Protein AF-A0A7W5VG03-F1 (afdb_monomer_lite)

Foldseek 3Di:
DDDDDDPPPPPPDLAQDPLLVLLLVLLLLLLVLLVVLLVLVVVVCVVVVNDVVVVVVVVVVSVVVSVLSNVLSVVSSVLAVVSLVVLCVPCVPPVLCVLCVVVVVCVVVVDDPVVCVVPPDPSRVSSVVSSVSSNVSSVSSNVSCPDPVNVVSSVVVD

Secondary structure (DSSP, 8-state):
--------------PPPHHHHHHHHHHHHHHHHHHHHHHHHHHHHHHTT--HHHHHHHHHHHHHHHHHHHHHHHHHHTT-HHHHHHHIIIIIIIIHHHHHHHHHHHHHTT--HHHHHHH--HHHHHHHHHHHHHHHHHHHHHHHHTSHHHHHHHHHT-

Sequence (158 aa):
MTTTMTTTTATTVTDVPDPVKAASALWFAAVGAGAFEAALAVGQALSAGTPFSELAGGLAVRLAIFAAAVFLAVVLRQGRGWARIALAVSLGVFGTVSLVIEPIQWLLAGNSVTTFLTTADAMTLTFTVSRILHLAAVLGAMTLMFSPSANAYFRRKR

pLDDT: mean 90.82, std 11.89, range [46.72, 98.31]

Radius of gyration: 21.46 Å; chains: 1; bounding box: 41×36×81 Å

Organism: NCBI:txid65515

Structure (mmCIF, N/CA/C/O backbone):
data_AF-A0A7W5VG03-F1
#
_entry.id   AF-A0A7W5VG03-F1
#
loop_
_atom_site.group_PDB
_atom_site.id
_atom_site.type_symbol
_atom_site.label_atom_id
_atom_site.label_alt_id
_atom_site.label_comp_id
_atom_site.label_asym_id
_atom_site.label_entity_id
_atom_site.label_seq_id
_atom_site.pdbx_PDB_ins_code
_atom_site.Cartn_x
_atom_site.Cartn_y
_atom_site.Cartn_z
_atom_site.occupancy
_atom_site.B_iso_or_equiv
_atom_site.auth_seq_id
_atom_site.auth_comp_id
_atom_site.auth_asym_id
_atom_site.auth_atom_id
_atom_site.pdbx_PDB_model_num
ATOM 1 N N . MET A 1 1 ? -21.814 -9.875 62.049 1.00 53.50 1 MET A N 1
ATOM 2 C CA . MET A 1 1 ? -22.064 -10.112 60.611 1.00 53.50 1 MET A CA 1
ATOM 3 C C . MET A 1 1 ? -21.434 -8.961 59.850 1.00 53.50 1 MET A C 1
ATOM 5 O O . MET A 1 1 ? -21.965 -7.862 59.886 1.00 53.50 1 MET A O 1
ATOM 9 N N . THR A 1 2 ? -20.247 -9.179 59.289 1.00 52.41 2 THR A N 1
ATOM 10 C CA . THR A 1 2 ? -19.442 -8.135 58.640 1.00 52.41 2 THR A CA 1
ATOM 11 C C . THR A 1 2 ? -19.665 -8.229 57.137 1.00 52.41 2 THR A C 1
ATOM 13 O O . THR A 1 2 ? -19.242 -9.196 56.512 1.00 52.41 2 THR A O 1
ATOM 16 N N . THR A 1 3 ? -20.381 -7.261 56.570 1.00 56.12 3 THR A N 1
ATOM 17 C CA . THR A 1 3 ? -20.670 -7.193 55.134 1.00 56.12 3 THR A CA 1
ATOM 18 C C . THR A 1 3 ? -19.452 -6.642 54.398 1.00 56.12 3 THR A C 1
ATOM 20 O O . THR A 1 3 ? -19.155 -5.452 54.473 1.00 56.12 3 THR A O 1
ATOM 23 N N . THR A 1 4 ? -18.733 -7.509 53.691 1.00 58.19 4 THR A N 1
ATOM 24 C CA . THR A 1 4 ? -17.631 -7.127 52.803 1.00 58.19 4 THR A CA 1
ATOM 25 C C . THR A 1 4 ? -18.208 -6.498 51.532 1.00 58.19 4 THR A C 1
ATOM 27 O O . THR A 1 4 ? -18.714 -7.202 50.662 1.00 58.19 4 THR A O 1
ATOM 30 N N . MET A 1 5 ? -18.149 -5.168 51.413 1.00 57.19 5 MET A N 1
ATOM 31 C CA . MET A 1 5 ? -18.412 -4.483 50.145 1.00 57.19 5 MET A CA 1
ATOM 32 C C . MET A 1 5 ? -17.256 -4.754 49.180 1.00 57.19 5 MET A C 1
ATOM 34 O O . MET A 1 5 ? -16.132 -4.307 49.393 1.00 57.19 5 MET A O 1
ATOM 38 N N . THR A 1 6 ? -17.528 -5.507 48.118 1.00 57.38 6 THR A N 1
ATOM 39 C CA . THR A 1 6 ? -16.595 -5.708 47.010 1.00 57.38 6 THR A CA 1
ATOM 40 C C . THR A 1 6 ? -16.678 -4.488 46.097 1.00 57.38 6 THR A C 1
ATOM 42 O O . THR A 1 6 ? -17.620 -4.335 45.324 1.00 57.38 6 THR A O 1
ATOM 45 N N . THR A 1 7 ? -15.709 -3.584 46.204 1.00 52.31 7 THR A N 1
ATOM 46 C CA . THR A 1 7 ? -15.574 -2.450 45.288 1.00 52.31 7 THR A CA 1
ATOM 47 C C . THR A 1 7 ? -15.129 -2.983 43.926 1.00 52.31 7 THR A C 1
ATOM 49 O O . THR A 1 7 ? -13.948 -3.230 43.699 1.00 52.31 7 THR A O 1
ATOM 52 N N . THR A 1 8 ? -16.071 -3.219 43.011 1.00 56.19 8 THR A N 1
ATOM 53 C CA . THR A 1 8 ? -15.749 -3.479 41.604 1.00 56.19 8 THR A CA 1
ATOM 54 C C . THR A 1 8 ? -15.227 -2.184 40.992 1.00 56.19 8 THR A C 1
ATOM 56 O O . THR A 1 8 ? -15.994 -1.280 40.667 1.00 56.19 8 THR A O 1
ATOM 59 N N . THR A 1 9 ? -13.909 -2.077 40.853 1.00 49.28 9 THR A N 1
ATOM 60 C CA . THR A 1 9 ? -13.251 -0.997 40.120 1.00 49.28 9 THR A CA 1
ATOM 61 C C . THR A 1 9 ? -13.661 -1.099 38.652 1.00 49.28 9 THR A C 1
ATOM 63 O O . THR A 1 9 ? -13.116 -1.892 37.888 1.00 49.28 9 THR A O 1
ATOM 66 N N . ALA A 1 10 ? -14.675 -0.335 38.252 1.00 52.78 10 ALA A N 1
ATOM 67 C CA . ALA A 1 10 ? -15.023 -0.154 36.854 1.00 52.78 10 ALA A CA 1
ATOM 68 C C . A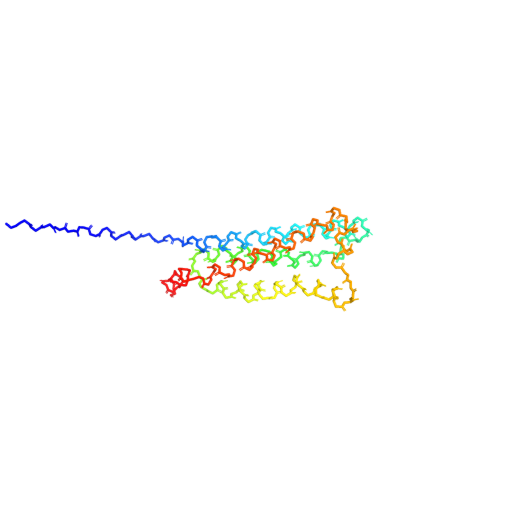LA A 1 10 ? -13.893 0.637 36.187 1.00 52.78 10 ALA A C 1
ATOM 70 O O . ALA A 1 10 ? -13.857 1.864 36.255 1.00 52.78 10 ALA A O 1
ATOM 71 N N . THR A 1 11 ? -12.937 -0.054 35.567 1.00 46.72 11 THR A N 1
ATOM 72 C CA . THR A 1 11 ? -11.900 0.592 34.764 1.00 46.72 11 THR A CA 1
ATOM 73 C C . THR A 1 11 ? -12.550 1.136 33.493 1.00 46.72 11 THR A C 1
ATOM 75 O O . THR A 1 11 ? -12.602 0.483 32.452 1.00 46.72 11 THR A O 1
ATOM 78 N N . THR A 1 12 ? -13.102 2.343 33.570 1.00 57.28 12 THR A N 1
ATOM 79 C CA . THR A 1 12 ? -13.519 3.119 32.404 1.00 57.28 12 THR A CA 1
ATOM 80 C C . THR A 1 12 ? -12.273 3.613 31.683 1.00 57.28 12 THR A C 1
ATOM 82 O O . THR A 1 12 ? -11.921 4.785 31.787 1.00 57.28 12 THR A O 1
ATOM 85 N N . VAL A 1 13 ? -11.572 2.737 30.960 1.00 53.84 13 VAL A N 1
ATOM 86 C CA . VAL A 1 13 ? -10.556 3.214 30.020 1.00 53.84 13 VAL A CA 1
ATOM 87 C C . VAL A 1 13 ? -11.205 3.318 28.653 1.00 53.84 13 VAL A C 1
ATOM 89 O O . VAL A 1 13 ? -11.419 2.343 27.936 1.00 53.84 13 VAL A O 1
ATOM 92 N N . THR A 1 14 ? -11.520 4.557 28.304 1.00 62.06 14 THR A N 1
ATOM 93 C CA . THR A 1 14 ? -11.855 5.072 26.974 1.00 62.06 14 THR A CA 1
ATOM 94 C C . THR A 1 14 ? -10.685 4.949 25.982 1.00 62.06 14 THR A C 1
ATOM 96 O O . THR A 1 14 ? -10.604 5.717 25.022 1.00 62.06 14 THR A O 1
ATOM 99 N N . ASP A 1 15 ? -9.775 3.992 26.190 1.00 81.94 15 ASP A N 1
ATOM 100 C CA . ASP A 1 15 ? -8.595 3.805 25.360 1.00 81.94 15 ASP A CA 1
ATOM 101 C C . ASP A 1 15 ? -8.970 3.207 24.007 1.00 81.94 15 ASP A C 1
ATOM 103 O O . ASP A 1 15 ? -9.863 2.360 23.878 1.00 81.94 15 ASP A O 1
ATOM 107 N N . VAL A 1 16 ? -8.256 3.643 22.974 1.00 86.88 16 VAL A N 1
ATOM 108 C CA . VAL A 1 16 ? -8.375 3.045 21.645 1.00 86.88 16 VAL A CA 1
ATOM 109 C C . VAL A 1 16 ? -7.838 1.607 21.732 1.00 86.88 16 VAL A C 1
ATOM 111 O O . VAL A 1 16 ? -6.701 1.436 22.178 1.00 86.88 16 VAL A O 1
ATOM 114 N N . PRO A 1 17 ? -8.593 0.573 21.306 1.00 92.12 17 PRO A N 1
ATOM 115 C CA . PRO A 1 17 ? -8.123 -0.809 21.386 1.00 92.12 17 PRO A CA 1
ATOM 116 C C . PRO A 1 17 ? -6.835 -1.032 20.594 1.00 92.12 17 PRO A C 1
ATOM 118 O O . PRO A 1 17 ? -6.677 -0.475 19.502 1.00 92.12 17 PRO A O 1
ATOM 121 N N . ASP A 1 18 ? -5.970 -1.922 21.082 1.00 94.12 18 ASP A N 1
ATOM 122 C CA . ASP A 1 18 ? -4.693 -2.235 20.429 1.00 94.12 18 ASP A CA 1
ATOM 123 C C . ASP A 1 18 ? -4.843 -2.657 18.962 1.00 94.12 18 ASP A C 1
ATOM 125 O O . ASP A 1 18 ? -4.087 -2.145 18.136 1.00 94.12 18 ASP A O 1
ATOM 129 N N . PRO A 1 19 ? -5.858 -3.453 18.556 1.00 94.94 19 PRO A N 1
ATOM 130 C CA . PRO A 1 19 ? -6.061 -3.761 17.140 1.00 94.94 19 PRO A CA 1
ATOM 131 C C . PRO A 1 19 ? -6.340 -2.532 16.272 1.00 94.94 19 PRO A C 1
ATOM 133 O O . PRO A 1 19 ? -5.927 -2.492 15.119 1.00 94.94 19 PRO A O 1
ATOM 136 N N . VAL A 1 20 ? -6.990 -1.493 16.807 1.00 94.62 20 VAL A N 1
ATOM 137 C CA . VAL A 1 20 ? -7.239 -0.242 16.069 1.00 94.62 20 VAL A CA 1
ATOM 138 C C . VAL A 1 20 ? -5.958 0.593 15.974 1.00 94.62 20 VAL A C 1
ATOM 140 O O . VAL A 1 20 ? -5.675 1.161 14.916 1.00 94.62 20 VAL A O 1
ATOM 143 N N . LYS A 1 21 ? -5.156 0.637 17.048 1.00 95.69 21 LYS A N 1
ATOM 144 C CA . LYS A 1 21 ? -3.830 1.282 17.053 1.00 95.69 21 LYS A CA 1
ATOM 145 C C . LYS A 1 21 ? -2.899 0.612 16.033 1.00 95.69 21 LYS A C 1
ATOM 147 O O . LYS A 1 21 ? -2.326 1.307 15.192 1.00 95.69 21 LYS A O 1
ATOM 152 N N . ALA A 1 22 ? -2.824 -0.718 16.064 1.00 97.31 22 ALA A N 1
ATOM 153 C CA . ALA A 1 22 ? -2.027 -1.537 15.158 1.00 97.31 22 ALA A CA 1
ATOM 154 C C . ALA A 1 22 ? -2.507 -1.423 13.706 1.00 97.31 22 ALA A C 1
ATOM 156 O O . ALA A 1 22 ? -1.694 -1.166 12.824 1.00 97.31 22 ALA A O 1
ATOM 157 N N . ALA A 1 23 ? -3.816 -1.496 13.445 1.00 96.75 23 ALA A N 1
ATOM 158 C CA . ALA A 1 23 ? -4.340 -1.305 12.093 1.00 96.75 23 ALA A CA 1
ATOM 159 C C . ALA A 1 23 ? -3.994 0.077 11.527 1.00 96.75 23 ALA A C 1
ATOM 161 O O . ALA A 1 23 ? -3.598 0.202 10.374 1.00 96.75 23 ALA A O 1
ATOM 162 N N . SER A 1 24 ? -4.100 1.127 12.343 1.00 96.38 24 SER A N 1
ATOM 163 C CA . SER A 1 24 ? -3.688 2.466 11.927 1.00 96.38 24 SER A CA 1
ATOM 164 C C . SER A 1 24 ? -2.178 2.562 11.679 1.00 96.38 24 SER A C 1
ATOM 166 O O . SER A 1 24 ? -1.775 3.213 10.721 1.00 96.38 24 SER A O 1
ATOM 168 N N . ALA A 1 25 ? -1.345 1.908 12.495 1.00 97.94 25 ALA A N 1
ATOM 169 C CA . ALA A 1 25 ? 0.095 1.831 12.249 1.00 97.94 25 ALA A CA 1
ATOM 170 C C . ALA A 1 25 ? 0.413 1.113 10.927 1.00 97.94 25 ALA A C 1
ATOM 172 O O . ALA A 1 25 ? 1.244 1.592 10.163 1.00 97.94 25 ALA A O 1
ATOM 173 N N . LEU A 1 26 ? -0.298 0.027 10.616 1.00 98.31 26 LEU A N 1
ATOM 174 C CA . LEU A 1 26 ? -0.164 -0.679 9.344 1.00 98.31 26 LEU A CA 1
ATOM 175 C C . LEU A 1 26 ? -0.623 0.170 8.152 1.00 98.31 26 LEU A C 1
ATOM 177 O O . LEU A 1 26 ? 0.031 0.143 7.117 1.00 98.31 26 LEU A O 1
ATOM 181 N N . TRP A 1 27 ? -1.665 0.996 8.290 1.00 98.12 27 TRP A N 1
ATOM 182 C CA . TRP A 1 27 ? -2.007 1.972 7.247 1.00 98.12 27 TRP A CA 1
ATOM 183 C C . TRP A 1 27 ? -0.900 3.005 7.023 1.00 98.12 27 TRP A C 1
ATOM 185 O O . TRP A 1 27 ? -0.602 3.326 5.876 1.00 98.12 27 TRP A O 1
ATOM 195 N N . PHE A 1 28 ? -0.250 3.499 8.081 1.00 98.12 28 PHE A N 1
ATOM 196 C CA . PHE A 1 28 ? 0.912 4.380 7.916 1.00 98.12 28 PHE A CA 1
ATOM 197 C C . PHE A 1 28 ? 2.095 3.658 7.266 1.00 98.12 28 PHE A C 1
ATOM 199 O O . PHE A 1 28 ? 2.750 4.238 6.406 1.00 98.12 28 PHE A O 1
ATOM 206 N N . ALA A 1 29 ? 2.338 2.395 7.623 1.00 98.25 29 ALA A N 1
ATOM 207 C CA . ALA A 1 29 ? 3.370 1.578 6.990 1.00 98.25 29 ALA A CA 1
ATOM 208 C C . ALA A 1 29 ? 3.082 1.355 5.496 1.00 98.25 29 ALA A C 1
ATOM 210 O O . ALA A 1 29 ? 3.983 1.514 4.679 1.00 98.25 29 ALA A O 1
ATOM 211 N N . ALA A 1 30 ? 1.827 1.072 5.131 1.00 97.62 30 ALA A N 1
ATOM 212 C CA . ALA A 1 30 ? 1.392 0.951 3.741 1.00 97.62 30 ALA A CA 1
ATOM 213 C C . ALA A 1 30 ? 1.624 2.254 2.960 1.00 97.62 30 ALA A C 1
ATOM 215 O O . ALA A 1 30 ? 2.213 2.231 1.885 1.00 97.62 30 ALA A O 1
ATOM 216 N N . VAL A 1 31 ? 1.249 3.407 3.528 1.00 97.69 31 VAL A N 1
ATOM 217 C CA . VAL A 1 31 ? 1.535 4.713 2.910 1.00 97.69 31 VAL A CA 1
ATOM 218 C C . VAL A 1 31 ? 3.038 4.948 2.762 1.00 97.69 31 VAL A C 1
ATOM 220 O O . VAL A 1 31 ? 3.474 5.424 1.719 1.00 97.69 31 VAL A O 1
ATOM 223 N N . GLY A 1 32 ? 3.836 4.597 3.774 1.00 97.94 32 GLY A N 1
ATOM 224 C CA . GLY A 1 32 ? 5.294 4.694 3.715 1.00 97.94 32 GLY A CA 1
ATOM 225 C C . GLY A 1 32 ? 5.891 3.844 2.592 1.00 97.94 32 GLY A C 1
ATOM 226 O O . GLY A 1 32 ? 6.708 4.345 1.823 1.00 97.94 32 GLY A O 1
ATOM 227 N N . ALA A 1 33 ? 5.437 2.597 2.448 1.00 97.69 33 ALA A N 1
ATOM 228 C CA . ALA A 1 33 ? 5.851 1.708 1.364 1.00 97.69 33 ALA A CA 1
ATOM 229 C C . ALA A 1 33 ? 5.429 2.251 -0.011 1.00 97.6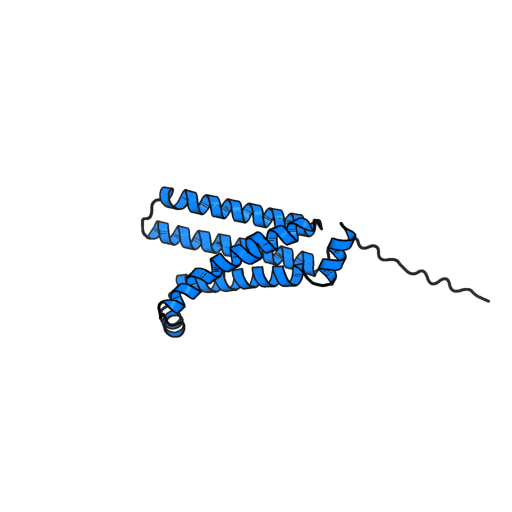9 33 ALA A C 1
ATOM 231 O O . ALA A 1 33 ? 6.254 2.339 -0.915 1.00 97.69 33 ALA A O 1
ATOM 232 N N . GLY A 1 34 ? 4.189 2.731 -0.152 1.00 96.12 34 GLY A N 1
ATOM 233 C CA . GLY A 1 34 ? 3.719 3.366 -1.386 1.00 96.12 34 GLY A CA 1
ATOM 234 C C . GLY A 1 34 ? 4.497 4.635 -1.753 1.00 96.12 34 GLY A C 1
ATOM 235 O O . GLY A 1 34 ? 4.791 4.867 -2.926 1.00 96.12 34 GLY A O 1
ATOM 236 N N . ALA A 1 35 ? 4.870 5.454 -0.768 1.00 97.44 35 ALA A N 1
ATOM 237 C CA . ALA A 1 35 ? 5.697 6.639 -0.986 1.00 97.44 35 ALA A CA 1
ATOM 238 C C . ALA A 1 35 ? 7.125 6.269 -1.410 1.00 97.44 35 ALA A C 1
ATOM 240 O O . ALA A 1 35 ? 7.675 6.884 -2.323 1.00 97.44 35 ALA A O 1
ATOM 241 N N . PHE A 1 36 ? 7.700 5.238 -0.790 1.00 97.56 36 PHE A N 1
ATOM 242 C CA . PHE A 1 36 ? 8.996 4.691 -1.174 1.00 97.56 36 PHE A CA 1
ATOM 243 C C . PHE A 1 36 ? 8.974 4.135 -2.607 1.00 97.56 36 PHE A C 1
ATOM 245 O O . PHE A 1 36 ? 9.822 4.497 -3.419 1.00 97.56 36 PHE A O 1
ATOM 252 N N . GLU A 1 37 ? 7.956 3.351 -2.964 1.00 95.56 37 GLU A N 1
ATOM 253 C CA . GLU A 1 37 ? 7.732 2.845 -4.326 1.00 95.56 37 GLU A CA 1
ATOM 254 C C . GLU A 1 37 ? 7.611 3.977 -5.349 1.00 95.56 37 GLU A C 1
ATOM 256 O O . GLU A 1 37 ? 8.219 3.915 -6.418 1.00 95.56 37 GLU A O 1
ATOM 261 N N . ALA A 1 38 ? 6.862 5.034 -5.020 1.00 95.19 38 ALA A N 1
ATOM 262 C CA . ALA A 1 38 ? 6.737 6.205 -5.879 1.00 95.19 38 ALA A CA 1
ATOM 263 C C . ALA A 1 38 ? 8.090 6.905 -6.087 1.00 95.19 38 ALA A C 1
ATOM 265 O O . ALA A 1 38 ? 8.399 7.298 -7.211 1.00 95.19 38 ALA A O 1
ATOM 266 N N . ALA A 1 39 ? 8.909 7.024 -5.039 1.00 96.31 39 ALA A N 1
ATOM 267 C CA . ALA A 1 39 ? 10.244 7.605 -5.138 1.00 96.31 39 ALA A CA 1
ATOM 268 C C . ALA A 1 39 ? 11.174 6.761 -6.024 1.00 96.31 39 ALA A C 1
ATOM 270 O O . ALA A 1 39 ? 11.859 7.321 -6.879 1.00 96.31 39 ALA A O 1
ATOM 271 N N . LEU A 1 40 ? 11.155 5.430 -5.881 1.00 94.56 40 LEU A N 1
ATOM 272 C CA . LEU A 1 40 ? 11.923 4.529 -6.746 1.00 94.56 40 LEU A CA 1
ATOM 273 C C . LEU A 1 40 ? 11.484 4.640 -8.211 1.00 94.56 40 LEU A C 1
ATOM 275 O O . LEU A 1 40 ? 12.326 4.771 -9.097 1.00 94.56 40 LEU A O 1
ATOM 279 N N . ALA A 1 41 ? 10.174 4.638 -8.465 1.00 93.12 41 ALA A N 1
ATOM 280 C CA . ALA A 1 41 ? 9.627 4.731 -9.816 1.00 93.12 41 ALA A CA 1
ATOM 281 C C . ALA A 1 41 ? 9.972 6.069 -10.489 1.00 93.12 41 ALA A C 1
ATOM 283 O O . ALA A 1 41 ? 10.400 6.090 -11.641 1.00 93.12 41 ALA A O 1
ATOM 284 N N . VAL A 1 42 ? 9.833 7.186 -9.765 1.00 96.00 42 VAL A N 1
ATOM 285 C CA . VAL A 1 42 ? 10.215 8.514 -10.270 1.00 96.00 42 VAL A CA 1
ATOM 286 C C . VAL A 1 42 ? 11.723 8.595 -10.495 1.00 96.00 42 VAL A C 1
ATOM 288 O O . VAL A 1 42 ? 12.147 9.078 -11.540 1.00 96.00 42 VAL A O 1
ATOM 291 N N . GLY A 1 43 ? 12.536 8.089 -9.563 1.00 95.31 43 GLY A N 1
ATOM 292 C CA . GLY A 1 43 ? 13.992 8.068 -9.698 1.00 95.31 43 GLY A CA 1
ATOM 293 C C . GLY A 1 43 ? 14.456 7.305 -10.940 1.00 95.31 43 GLY A C 1
ATOM 294 O O . GLY A 1 43 ? 15.282 7.818 -11.691 1.00 95.31 43 GLY A O 1
ATOM 295 N N . GLN A 1 44 ? 13.870 6.131 -11.195 1.00 93.69 44 GLN A N 1
ATOM 296 C CA . GLN A 1 44 ? 14.148 5.328 -12.391 1.00 93.69 44 GLN A CA 1
ATOM 297 C C . GLN A 1 44 ? 13.686 6.011 -13.685 1.00 93.69 44 GLN A C 1
ATOM 299 O O . GLN A 1 44 ? 14.386 5.979 -14.692 1.00 93.69 44 GLN A O 1
ATOM 304 N N . ALA A 1 45 ? 12.520 6.660 -13.682 1.00 95.31 45 ALA A N 1
ATOM 305 C CA . ALA A 1 45 ? 12.039 7.369 -14.865 1.00 95.31 45 ALA A CA 1
ATOM 306 C C . ALA A 1 45 ? 12.931 8.573 -15.215 1.00 95.31 45 ALA A C 1
ATOM 308 O O . ALA A 1 45 ? 13.260 8.782 -16.384 1.00 95.31 45 ALA A O 1
ATOM 309 N N . LEU A 1 46 ? 13.358 9.338 -14.205 1.00 96.44 46 LEU A N 1
ATOM 310 C CA . LEU A 1 46 ? 14.263 10.474 -14.380 1.00 96.44 46 LEU A CA 1
ATOM 311 C C . LEU A 1 46 ? 15.656 10.027 -14.847 1.00 96.44 46 LEU A C 1
ATOM 313 O O . LEU A 1 46 ? 16.219 10.658 -15.739 1.00 96.44 46 LEU A O 1
ATOM 317 N N . SER A 1 47 ? 16.205 8.937 -14.295 1.00 95.12 47 SER A N 1
ATOM 318 C CA . SER A 1 47 ? 17.501 8.396 -14.736 1.00 95.12 47 SER A CA 1
ATOM 319 C C . SER A 1 47 ? 17.455 7.867 -16.174 1.00 95.12 47 SER A C 1
ATOM 321 O O . SER A 1 47 ? 18.451 7.957 -16.888 1.00 95.12 47 SER A O 1
ATOM 323 N N . ALA A 1 48 ? 16.288 7.399 -16.625 1.00 95.44 48 ALA A N 1
ATOM 324 C CA . ALA A 1 48 ? 16.021 7.022 -18.010 1.00 95.44 48 ALA A CA 1
ATOM 325 C C . ALA A 1 48 ? 15.751 8.220 -18.950 1.00 95.44 48 ALA A C 1
ATOM 327 O O . ALA A 1 48 ? 15.502 8.017 -20.136 1.00 95.44 48 ALA A O 1
ATOM 328 N N . GLY A 1 49 ? 15.798 9.462 -18.450 1.00 96.56 49 GLY A N 1
ATOM 329 C CA . GLY A 1 49 ? 15.631 10.681 -19.250 1.00 96.56 49 GLY A CA 1
ATOM 330 C C . GLY A 1 49 ? 14.187 11.167 -19.412 1.00 96.56 49 GLY A C 1
ATOM 331 O O . GLY A 1 49 ? 13.945 12.090 -20.187 1.00 96.56 49 GLY A O 1
ATOM 332 N N . THR A 1 50 ? 13.227 10.590 -18.682 1.00 97.00 50 THR A N 1
ATOM 333 C CA . THR A 1 50 ? 11.831 11.057 -18.705 1.00 97.00 50 THR A CA 1
ATOM 334 C C . THR A 1 50 ? 11.743 12.444 -18.061 1.00 97.00 50 THR A C 1
ATOM 336 O O . THR A 1 50 ? 12.202 12.608 -16.927 1.00 97.00 50 THR A O 1
ATOM 339 N N . PRO A 1 51 ? 11.149 13.459 -18.711 1.00 96.50 51 PRO A N 1
ATOM 340 C CA . PRO A 1 51 ? 11.034 14.784 -18.117 1.00 96.50 51 PRO A CA 1
ATOM 341 C C . PRO A 1 51 ? 10.026 14.786 -16.960 1.00 96.50 51 PRO A C 1
ATOM 343 O O . PRO A 1 51 ? 8.960 14.174 -17.021 1.00 96.50 51 PRO A O 1
ATOM 346 N N . PHE A 1 52 ? 10.325 15.542 -15.898 1.00 94.75 52 PHE A N 1
ATOM 347 C CA . PHE A 1 52 ? 9.473 15.598 -14.703 1.00 94.75 52 PHE A CA 1
ATOM 348 C C . PHE A 1 52 ? 8.033 16.048 -14.999 1.00 94.75 52 PHE A C 1
ATOM 350 O O . PHE A 1 52 ? 7.105 15.606 -14.326 1.00 94.75 52 PHE A O 1
ATOM 357 N N . SER A 1 53 ? 7.822 16.886 -16.018 1.00 95.81 53 SER A N 1
ATOM 358 C CA . SER A 1 53 ? 6.489 17.333 -16.443 1.00 95.81 53 SER A CA 1
ATOM 359 C C . SER A 1 53 ? 5.557 16.179 -16.821 1.00 95.81 53 SER A C 1
ATOM 361 O O . SER A 1 53 ? 4.358 16.272 -16.573 1.00 95.81 53 SER A O 1
ATOM 363 N N . GLU A 1 54 ? 6.094 15.082 -17.361 1.00 95.44 54 GLU A N 1
ATOM 364 C CA . GLU A 1 54 ? 5.318 13.882 -17.702 1.00 95.44 54 GLU A CA 1
ATOM 365 C C . GLU A 1 54 ? 4.971 13.046 -16.460 1.00 95.44 54 GLU A C 1
ATOM 367 O O . GLU A 1 54 ? 3.949 12.363 -16.420 1.00 95.44 54 GLU A O 1
ATOM 372 N N . LEU A 1 55 ? 5.780 13.147 -15.402 1.00 96.19 55 LEU A N 1
ATOM 373 C CA . LEU A 1 55 ? 5.593 12.421 -14.143 1.00 96.19 55 LEU A CA 1
ATOM 374 C C . LEU A 1 55 ? 4.729 13.193 -13.136 1.00 96.19 55 LEU A C 1
ATOM 376 O O . LEU A 1 55 ? 4.077 12.587 -12.282 1.00 96.19 55 LEU A O 1
ATOM 380 N N . ALA A 1 56 ? 4.718 14.526 -13.231 1.00 94.38 56 ALA A N 1
ATOM 381 C CA . ALA A 1 56 ? 4.151 15.427 -12.233 1.00 94.38 56 ALA A CA 1
ATOM 382 C C . ALA A 1 56 ? 2.674 15.135 -11.936 1.00 94.38 56 ALA A C 1
ATOM 384 O O . ALA A 1 56 ? 2.287 15.065 -10.770 1.00 94.38 56 ALA A O 1
ATOM 385 N N . GLY A 1 57 ? 1.859 14.903 -12.971 1.00 95.94 57 GLY A N 1
ATOM 386 C CA . GLY A 1 57 ? 0.437 14.593 -12.802 1.00 95.94 57 GLY A CA 1
ATOM 387 C C . GLY A 1 57 ? 0.211 13.286 -12.038 1.00 95.94 57 GLY A C 1
ATOM 388 O O . GLY A 1 57 ? -0.525 13.253 -11.051 1.00 95.94 57 GLY A O 1
ATOM 389 N N . GLY A 1 58 ? 0.899 12.213 -12.441 1.00 93.38 58 GLY A N 1
ATOM 390 C CA . GLY A 1 58 ? 0.802 10.913 -11.775 1.00 93.38 58 GLY A CA 1
ATOM 391 C C . GLY A 1 58 ? 1.334 10.934 -10.339 1.00 93.38 58 GLY A C 1
ATOM 392 O O . GLY A 1 58 ? 0.763 10.293 -9.454 1.00 93.38 58 GLY A O 1
ATOM 393 N N . LEU A 1 59 ? 2.405 11.690 -10.086 1.00 95.25 59 LEU A N 1
ATOM 394 C CA . LEU A 1 59 ? 2.959 11.880 -8.747 1.00 95.25 59 LEU A CA 1
ATOM 395 C C . LEU A 1 59 ? 2.004 12.682 -7.851 1.00 95.25 59 LEU A C 1
ATOM 397 O O . LEU A 1 59 ? 1.755 12.275 -6.719 1.00 95.25 59 LEU A O 1
ATOM 401 N N . ALA A 1 60 ? 1.414 13.767 -8.360 1.00 96.31 60 ALA A N 1
ATOM 402 C CA . ALA A 1 60 ? 0.464 14.592 -7.615 1.00 96.31 60 ALA A CA 1
ATOM 403 C C . ALA A 1 60 ? -0.757 13.785 -7.149 1.00 96.31 60 ALA A C 1
ATOM 405 O O . ALA A 1 60 ? -1.146 13.867 -5.983 1.00 96.31 60 ALA A O 1
ATOM 406 N N . VAL A 1 61 ? -1.318 12.945 -8.027 1.00 95.50 61 VAL A N 1
ATOM 407 C CA . VAL A 1 61 ? -2.434 12.053 -7.672 1.00 95.50 61 VAL A CA 1
ATOM 408 C C . VAL A 1 61 ? -2.033 11.081 -6.559 1.00 95.50 61 VAL A C 1
ATOM 410 O O . VAL A 1 61 ? -2.775 10.924 -5.590 1.00 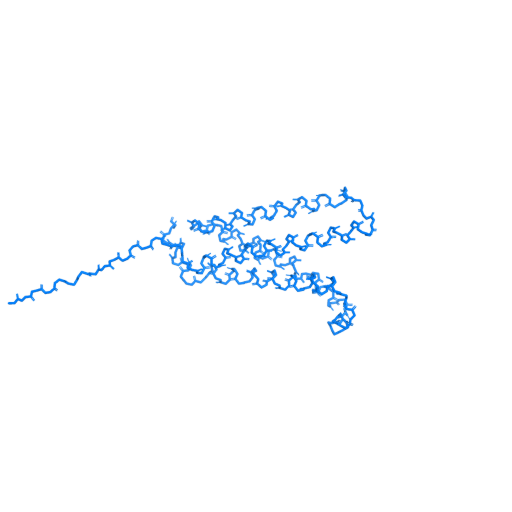95.50 61 VAL A O 1
ATOM 413 N N . ARG A 1 62 ? -0.847 10.462 -6.641 1.00 94.25 62 ARG A N 1
ATOM 414 C CA . ARG A 1 62 ? -0.359 9.553 -5.587 1.00 94.25 62 ARG A CA 1
ATOM 415 C C . ARG A 1 62 ? -0.187 10.263 -4.248 1.00 94.25 62 ARG A C 1
ATOM 417 O O . ARG A 1 62 ? -0.647 9.750 -3.233 1.00 94.25 62 ARG A O 1
ATOM 424 N N . LEU A 1 63 ? 0.400 11.459 -4.242 1.00 95.56 63 LEU A N 1
ATOM 425 C CA . LEU A 1 63 ? 0.556 12.259 -3.025 1.00 95.56 63 LEU A CA 1
ATOM 426 C C . LEU A 1 63 ? -0.800 12.628 -2.405 1.00 95.56 63 LEU A C 1
ATOM 428 O O . LEU A 1 63 ? -0.955 12.550 -1.186 1.00 95.56 63 LEU A O 1
ATOM 432 N N . ALA A 1 64 ? -1.802 12.956 -3.227 1.00 97.25 64 ALA A N 1
ATOM 433 C CA . ALA A 1 64 ? -3.162 13.204 -2.754 1.00 97.25 64 ALA A CA 1
ATOM 434 C C . ALA A 1 64 ? -3.789 11.951 -2.116 1.00 97.25 64 ALA A C 1
ATOM 436 O O . ALA A 1 64 ? -4.386 12.036 -1.040 1.00 97.25 64 ALA A O 1
ATOM 437 N N . ILE A 1 65 ? -3.606 10.777 -2.729 1.00 96.00 65 ILE A N 1
ATOM 438 C CA . ILE A 1 65 ? -4.066 9.495 -2.177 1.00 96.00 65 ILE A CA 1
ATOM 439 C C . ILE A 1 65 ? -3.367 9.193 -0.845 1.00 96.00 65 ILE A C 1
ATOM 441 O O . ILE A 1 65 ? -4.034 8.812 0.114 1.00 96.00 65 ILE A O 1
ATOM 445 N N . PHE A 1 66 ? -2.052 9.409 -0.745 1.00 96.12 66 PHE A N 1
ATOM 446 C CA . PHE A 1 66 ? -1.303 9.216 0.50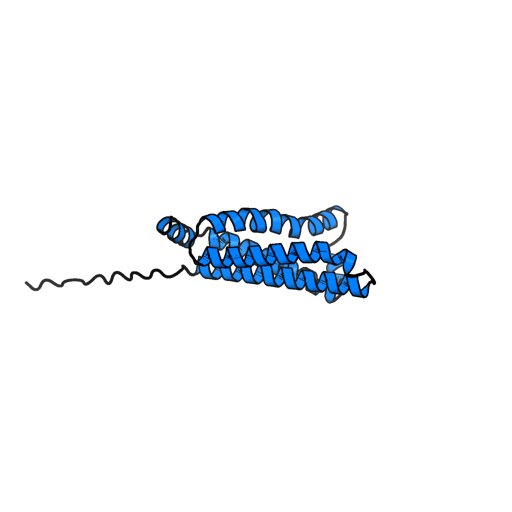1 1.00 96.12 66 PHE A CA 1
ATOM 447 C C . PHE A 1 66 ? -1.778 10.156 1.608 1.00 96.12 66 PHE A C 1
ATOM 449 O O . PHE A 1 66 ? -2.000 9.710 2.734 1.00 96.12 66 PHE A O 1
ATOM 456 N N . ALA A 1 67 ? -2.016 11.431 1.296 1.00 97.56 67 ALA A N 1
ATOM 457 C CA . ALA A 1 67 ? -2.565 12.384 2.255 1.00 97.56 67 ALA A CA 1
ATOM 458 C C . ALA A 1 67 ? -3.960 11.956 2.744 1.00 97.56 67 ALA A C 1
ATOM 460 O O . ALA A 1 67 ? -4.223 11.955 3.949 1.00 97.56 67 ALA A O 1
ATOM 461 N N . ALA A 1 68 ? -4.835 11.521 1.832 1.00 97.31 68 ALA A N 1
ATOM 462 C CA . ALA A 1 68 ? -6.154 11.001 2.179 1.00 97.31 68 ALA A CA 1
ATOM 463 C C . ALA A 1 68 ? -6.062 9.732 3.046 1.00 97.31 68 ALA A C 1
ATOM 465 O O . ALA A 1 68 ? -6.787 9.608 4.033 1.00 97.31 68 ALA A O 1
ATOM 466 N N . ALA A 1 69 ? -5.144 8.818 2.727 1.00 96.75 69 ALA A N 1
ATOM 467 C CA . ALA A 1 69 ? -4.893 7.603 3.495 1.00 96.75 69 ALA A CA 1
ATOM 468 C C . ALA A 1 69 ? -4.442 7.915 4.930 1.00 96.75 69 ALA A C 1
ATOM 470 O O . ALA A 1 69 ? -5.015 7.392 5.888 1.00 96.75 69 ALA A O 1
ATOM 471 N N . VAL A 1 70 ? -3.468 8.818 5.088 1.00 97.75 70 VAL A N 1
ATOM 472 C CA . VAL A 1 70 ? -2.975 9.293 6.392 1.00 97.75 70 VAL A CA 1
ATOM 473 C C . VAL A 1 70 ? -4.105 9.938 7.186 1.00 97.75 70 VAL A C 1
ATOM 475 O O . VAL A 1 70 ? -4.318 9.590 8.349 1.00 97.75 70 VAL A O 1
ATOM 478 N N . PHE A 1 71 ? -4.872 10.830 6.556 1.00 97.81 71 PHE A N 1
ATOM 479 C CA . PHE A 1 71 ? -6.022 11.474 7.184 1.00 97.81 71 PHE A CA 1
ATOM 480 C C . PHE A 1 71 ? -7.038 10.443 7.687 1.00 97.81 71 PHE A C 1
ATOM 482 O O . PHE A 1 71 ? -7.428 10.470 8.856 1.00 97.81 71 PHE A O 1
ATOM 489 N N . LEU A 1 72 ? -7.431 9.489 6.841 1.00 97.31 72 LEU A N 1
ATOM 490 C CA . LEU A 1 72 ? -8.373 8.439 7.214 1.00 97.31 72 LEU A CA 1
ATOM 491 C C . LEU A 1 72 ? -7.827 7.532 8.324 1.00 97.31 72 LEU A C 1
ATOM 493 O O . LEU A 1 72 ? -8.584 7.155 9.217 1.00 97.31 72 LEU A O 1
ATOM 497 N N . ALA A 1 73 ? -6.529 7.220 8.324 1.00 95.88 73 ALA A N 1
ATOM 498 C CA . ALA A 1 73 ? -5.887 6.439 9.380 1.00 95.88 73 ALA A CA 1
ATOM 499 C C . ALA A 1 73 ? -5.875 7.179 10.732 1.00 95.88 73 ALA A C 1
ATOM 501 O O . ALA A 1 73 ? -6.081 6.560 11.779 1.00 95.88 73 ALA A O 1
ATOM 502 N N . VAL A 1 74 ? -5.709 8.506 10.734 1.00 96.38 74 VAL A N 1
ATOM 503 C CA . VAL A 1 74 ? -5.867 9.336 11.943 1.00 96.38 74 VAL A CA 1
ATOM 504 C C . VAL A 1 74 ? -7.325 9.338 12.408 1.00 96.38 74 VAL A C 1
ATOM 506 O O . VAL A 1 74 ? -7.614 9.109 13.584 1.00 96.38 74 VAL A O 1
ATOM 509 N N . VAL A 1 75 ? -8.261 9.537 11.481 1.00 94.75 75 VAL A N 1
ATOM 510 C CA . VAL A 1 75 ? -9.704 9.525 11.751 1.00 94.75 75 VAL A CA 1
ATOM 511 C C . VAL A 1 75 ? -10.174 8.167 12.297 1.00 94.75 75 VAL A C 1
ATOM 513 O O . VAL A 1 75 ? -11.029 8.112 13.186 1.00 94.75 75 VAL A O 1
ATOM 516 N N . LEU A 1 76 ? -9.585 7.069 11.823 1.00 92.94 76 LEU A N 1
ATOM 517 C CA . LEU A 1 76 ? -9.832 5.716 12.313 1.00 92.94 76 LEU A CA 1
ATOM 518 C C . LEU A 1 76 ? -9.537 5.602 13.817 1.00 92.94 76 LEU A C 1
ATOM 520 O O . LEU A 1 76 ? -10.366 5.069 14.559 1.00 92.94 76 LEU A O 1
ATOM 524 N N . ARG A 1 77 ? -8.411 6.162 14.292 1.00 90.88 77 ARG A N 1
ATOM 525 C CA . ARG A 1 77 ? -8.050 6.169 15.726 1.00 90.88 77 ARG A CA 1
ATOM 526 C C . ARG A 1 77 ? -9.068 6.924 16.579 1.00 90.88 77 ARG A C 1
ATOM 528 O O . ARG A 1 77 ? -9.365 6.508 17.697 1.00 90.88 77 ARG A O 1
ATOM 535 N N . GLN A 1 78 ? -9.675 7.977 16.033 1.00 90.00 78 GLN A N 1
ATOM 536 C CA . GLN A 1 78 ? -10.710 8.754 16.727 1.00 90.00 78 GLN A CA 1
ATOM 537 C C . GLN A 1 78 ? -12.006 7.950 16.957 1.00 90.00 78 GLN A C 1
ATOM 539 O O . GLN A 1 78 ? -12.846 8.353 17.760 1.00 90.00 78 GLN A O 1
ATOM 544 N N . GLY A 1 79 ? -12.161 6.785 16.313 1.00 87.88 79 GLY A N 1
ATOM 545 C CA . GLY A 1 79 ? -13.333 5.921 16.468 1.00 87.88 79 GLY A CA 1
ATOM 546 C C . GLY A 1 79 ? -14.467 6.227 15.495 1.00 87.88 79 GLY A C 1
ATOM 547 O O . GLY A 1 79 ? -15.593 5.780 15.697 1.00 87.88 79 GLY A O 1
ATOM 548 N N . ARG A 1 80 ? -14.181 6.959 14.415 1.00 89.75 80 ARG A N 1
ATOM 549 C CA . ARG A 1 80 ? -15.163 7.308 13.384 1.00 89.75 80 ARG A CA 1
ATOM 550 C C . ARG A 1 80 ? -15.364 6.124 12.443 1.00 89.75 80 ARG A C 1
ATOM 552 O O . ARG A 1 80 ? -14.566 5.883 11.542 1.00 89.75 80 ARG A O 1
ATOM 559 N N . GLY A 1 81 ? -16.448 5.376 12.656 1.00 88.50 81 GLY A N 1
ATOM 560 C CA . GLY A 1 81 ? -16.723 4.124 11.941 1.00 88.50 81 GLY A CA 1
ATOM 561 C C . GLY A 1 81 ? -16.775 4.246 10.412 1.00 88.50 81 GLY A C 1
ATOM 562 O O . GLY A 1 81 ? -16.424 3.288 9.729 1.00 88.50 81 GLY A O 1
ATOM 563 N N . TRP A 1 82 ? -17.138 5.411 9.865 1.00 93.81 82 TRP A N 1
ATOM 564 C CA . TRP A 1 82 ? -17.161 5.634 8.414 1.00 93.81 82 TRP A CA 1
ATOM 565 C C . TRP A 1 82 ? -15.764 5.553 7.782 1.00 93.81 82 TRP A C 1
ATOM 567 O O . TRP A 1 82 ? -15.635 5.055 6.666 1.00 93.81 82 TRP A O 1
ATOM 577 N N . ALA A 1 83 ? -14.708 5.956 8.502 1.00 93.88 83 ALA A N 1
ATOM 578 C CA . ALA A 1 83 ? -13.344 5.900 7.979 1.00 93.88 83 ALA A CA 1
ATOM 579 C C . ALA A 1 83 ? -12.866 4.464 7.769 1.00 93.88 83 ALA A C 1
ATOM 581 O O . ALA A 1 83 ? -12.045 4.216 6.894 1.00 93.88 83 ALA A O 1
ATOM 582 N N . ARG A 1 84 ? -13.434 3.501 8.505 1.00 93.81 84 ARG A N 1
ATOM 583 C CA . ARG A 1 84 ? -13.168 2.079 8.270 1.00 93.81 84 ARG A CA 1
ATOM 584 C C . ARG A 1 84 ? -13.647 1.641 6.903 1.00 93.81 84 ARG A C 1
ATOM 586 O O . ARG A 1 84 ? -12.921 0.964 6.192 1.00 93.81 84 ARG A O 1
ATOM 593 N N . ILE A 1 85 ? -14.880 2.010 6.567 1.00 95.06 85 ILE A N 1
ATOM 594 C CA . ILE A 1 85 ? -15.494 1.640 5.295 1.00 95.06 85 ILE A CA 1
ATOM 595 C C . ILE A 1 85 ? -14.795 2.381 4.160 1.00 95.06 85 ILE A C 1
ATOM 597 O O . ILE A 1 85 ? -14.474 1.758 3.156 1.00 95.06 85 ILE A O 1
ATOM 601 N N . ALA A 1 86 ? -14.478 3.665 4.356 1.00 95.12 86 ALA A N 1
ATOM 602 C CA . ALA A 1 86 ? -13.695 4.434 3.398 1.00 95.12 86 ALA A CA 1
ATOM 603 C C . ALA A 1 86 ? -12.352 3.750 3.106 1.00 95.12 86 ALA A C 1
ATOM 605 O O . ALA A 1 86 ? -12.115 3.409 1.957 1.00 95.12 86 ALA A O 1
ATOM 606 N N . LEU A 1 87 ? -11.531 3.468 4.129 1.00 94.88 87 LEU A N 1
ATOM 607 C CA . LEU A 1 87 ? -10.242 2.775 3.971 1.00 94.88 87 LEU A CA 1
ATOM 608 C C . LEU A 1 87 ? -10.396 1.394 3.332 1.00 94.88 87 LEU A C 1
ATOM 610 O O . LEU A 1 87 ? -9.627 1.046 2.443 1.00 94.88 87 LEU A O 1
ATOM 614 N N . ALA A 1 88 ? -11.390 0.619 3.766 1.00 94.88 88 ALA A N 1
ATOM 615 C CA . ALA A 1 88 ? -11.626 -0.724 3.260 1.00 94.88 88 ALA A CA 1
ATOM 616 C C . ALA A 1 88 ? -11.971 -0.735 1.773 1.00 94.88 88 ALA A C 1
ATOM 618 O O . ALA A 1 88 ? -11.394 -1.511 1.019 1.00 94.88 88 ALA A O 1
ATOM 619 N N . VAL A 1 89 ? -12.891 0.128 1.347 1.00 94.38 89 VAL A N 1
ATOM 620 C CA . VAL A 1 89 ? -13.331 0.183 -0.047 1.00 94.38 89 VAL A CA 1
ATOM 621 C C . VAL A 1 89 ? -12.262 0.835 -0.916 1.00 94.38 89 VAL A C 1
ATOM 623 O O . VAL A 1 89 ? -11.882 0.262 -1.932 1.00 94.38 89 VAL A O 1
ATOM 626 N N . SER A 1 90 ? -11.745 2.004 -0.526 1.00 92.12 90 SER A N 1
ATOM 627 C CA . SER A 1 90 ? -10.793 2.740 -1.359 1.00 92.12 90 SER A CA 1
ATOM 628 C C . SER A 1 90 ? -9.443 2.031 -1.434 1.00 92.12 90 SER A C 1
ATOM 630 O O . SER A 1 90 ? -9.031 1.588 -2.499 1.00 92.12 90 SER A O 1
ATOM 632 N N . LEU A 1 91 ? -8.752 1.875 -0.312 1.00 90.38 91 LEU A N 1
ATOM 633 C CA . LEU A 1 91 ? -7.378 1.374 -0.299 1.00 90.38 91 LEU A CA 1
ATOM 634 C C . LEU A 1 91 ? -7.318 -0.139 -0.101 1.00 90.38 91 LEU A C 1
ATOM 636 O O . LEU A 1 91 ? -6.474 -0.799 -0.698 1.00 90.38 91 LEU A O 1
ATOM 640 N N . GLY A 1 92 ? -8.236 -0.700 0.685 1.00 89.19 92 GLY A N 1
ATOM 641 C CA . GLY A 1 92 ? -8.310 -2.139 0.915 1.00 89.19 92 GLY A CA 1
ATOM 642 C C . GLY A 1 92 ? -8.679 -2.913 -0.349 1.00 89.19 92 GLY A C 1
ATOM 643 O O . GLY A 1 92 ? -8.053 -3.931 -0.627 1.00 89.19 92 GLY A O 1
ATOM 644 N N . VAL A 1 93 ? -9.644 -2.428 -1.137 1.00 92.06 93 VAL A N 1
ATOM 645 C CA . VAL A 1 93 ? -10.051 -3.074 -2.395 1.00 92.06 93 VAL A CA 1
ATOM 646 C C . VAL A 1 93 ? -9.328 -2.454 -3.584 1.00 92.06 93 VAL A C 1
ATOM 648 O O . VAL A 1 93 ? -8.480 -3.122 -4.171 1.00 92.06 93 VAL A O 1
ATOM 651 N N . PHE A 1 94 ? -9.613 -1.195 -3.945 1.00 91.38 94 PHE A N 1
ATOM 652 C CA . PHE A 1 94 ? -9.028 -0.623 -5.168 1.00 91.38 94 PHE A CA 1
ATOM 653 C C . PHE A 1 94 ? -7.505 -0.476 -5.072 1.00 91.38 94 PHE A C 1
ATOM 655 O O . PHE A 1 94 ? -6.804 -0.795 -6.032 1.00 91.38 94 PHE A O 1
ATOM 662 N N . GLY A 1 95 ? -6.984 -0.075 -3.908 1.00 89.75 95 GLY A N 1
ATOM 663 C CA . GLY A 1 95 ? -5.540 -0.036 -3.658 1.00 89.75 95 GLY A CA 1
ATOM 664 C C . GLY A 1 95 ? -4.884 -1.407 -3.834 1.00 89.75 95 GLY A C 1
ATOM 665 O O . GLY A 1 95 ? -3.947 -1.537 -4.620 1.00 89.75 95 GLY A O 1
ATOM 666 N N . THR A 1 96 ? -5.422 -2.456 -3.207 1.00 93.69 96 THR A N 1
ATOM 667 C CA . THR A 1 96 ? -4.905 -3.826 -3.371 1.00 93.69 96 THR A CA 1
ATOM 668 C C . THR A 1 96 ? -4.975 -4.308 -4.816 1.00 93.69 96 THR A C 1
ATOM 670 O O . THR A 1 96 ? -3.993 -4.848 -5.318 1.00 93.69 96 THR A O 1
ATOM 673 N N . VAL A 1 97 ? -6.096 -4.085 -5.510 1.00 94.19 97 VAL A N 1
ATOM 674 C CA . VAL A 1 97 ? -6.234 -4.455 -6.929 1.00 94.19 97 VAL A CA 1
ATOM 675 C C . VAL A 1 97 ? -5.142 -3.784 -7.760 1.00 94.19 97 VAL A C 1
ATOM 677 O O . VAL A 1 97 ? -4.480 -4.460 -8.543 1.00 94.19 97 VAL A O 1
ATOM 680 N N . SER A 1 98 ? -4.886 -2.491 -7.536 1.00 89.94 98 SER A N 1
ATOM 681 C CA . SER A 1 98 ? -3.814 -1.768 -8.232 1.00 89.94 98 SER A CA 1
ATOM 682 C C . SER A 1 98 ? -2.420 -2.355 -7.965 1.00 89.94 98 SER A C 1
ATOM 684 O O . SER A 1 98 ? -1.571 -2.343 -8.853 1.00 89.94 98 SER A O 1
ATOM 686 N N . LEU A 1 99 ? -2.197 -2.938 -6.780 1.00 91.12 99 LEU A N 1
ATOM 687 C CA . LEU A 1 99 ? -0.933 -3.579 -6.413 1.00 91.12 99 LEU A CA 1
ATOM 688 C C . LEU A 1 99 ? -0.765 -4.984 -6.988 1.00 91.12 99 LEU A C 1
ATOM 690 O O . LEU A 1 99 ? 0.374 -5.413 -7.139 1.00 91.12 99 LEU A O 1
ATOM 694 N N . VAL A 1 100 ? -1.834 -5.719 -7.290 1.00 94.25 100 VAL A N 1
ATOM 695 C CA . VAL A 1 100 ? -1.714 -7.114 -7.758 1.00 94.25 100 VAL A CA 1
ATOM 696 C C . VAL A 1 100 ? -1.961 -7.275 -9.251 1.00 94.25 100 VAL A C 1
ATOM 698 O O . VAL A 1 100 ? -1.503 -8.259 -9.827 1.00 94.25 100 VAL A O 1
ATOM 701 N N . ILE A 1 101 ? -2.640 -6.319 -9.891 1.00 95.06 101 ILE A N 1
ATOM 702 C CA . ILE A 1 101 ? -3.046 -6.450 -11.294 1.00 95.06 101 ILE A CA 1
ATOM 703 C C . ILE A 1 101 ? -1.852 -6.631 -12.232 1.00 95.06 101 ILE A C 1
ATOM 705 O O . ILE A 1 101 ? -1.856 -7.544 -13.050 1.00 95.06 101 ILE A O 1
ATOM 709 N N . GLU A 1 102 ? -0.806 -5.828 -12.067 1.00 93.12 102 GLU A N 1
ATOM 710 C CA . GLU A 1 102 ? 0.388 -5.886 -12.909 1.00 93.12 102 GLU A CA 1
ATOM 711 C C . GLU A 1 102 ? 1.189 -7.195 -12.704 1.00 93.12 102 GLU A C 1
ATOM 713 O O . GLU A 1 102 ? 1.460 -7.862 -13.700 1.00 93.12 102 GLU A O 1
ATOM 718 N N . PRO A 1 103 ? 1.503 -7.656 -11.471 1.00 92.19 103 PRO A N 1
ATOM 719 C CA . PRO A 1 103 ? 2.140 -8.954 -11.245 1.00 92.19 103 PRO A CA 1
ATOM 720 C C . PRO A 1 103 ? 1.342 -10.123 -11.818 1.00 92.19 103 PRO A C 1
ATOM 722 O O . PRO A 1 103 ? 1.916 -11.044 -12.396 1.00 92.19 103 PRO A O 1
ATOM 725 N N . ILE A 1 104 ? 0.013 -10.085 -11.691 1.00 95.75 104 ILE A N 1
ATOM 726 C CA . ILE A 1 104 ? -0.859 -11.116 -12.256 1.00 95.75 104 ILE A CA 1
ATOM 727 C C . ILE A 1 104 ? -0.783 -11.088 -13.784 1.00 95.75 104 ILE A C 1
ATOM 729 O O . ILE A 1 104 ? -0.584 -12.132 -14.395 1.00 95.75 104 ILE A O 1
ATOM 733 N N . GLN A 1 105 ? -0.887 -9.913 -14.409 1.00 96.62 105 GLN A N 1
ATOM 734 C CA . GLN A 1 105 ? -0.753 -9.770 -15.862 1.00 96.62 105 GLN A CA 1
ATOM 735 C C . GLN A 1 105 ? 0.615 -10.246 -16.361 1.00 96.62 105 GLN A C 1
ATOM 737 O O . GLN A 1 105 ? 0.692 -10.932 -17.377 1.00 96.62 105 GLN A O 1
ATOM 742 N N . TRP A 1 106 ? 1.681 -9.943 -15.623 1.00 95.00 106 TRP A N 1
ATOM 743 C CA . TRP A 1 106 ? 3.033 -10.392 -15.933 1.00 95.00 106 TRP A CA 1
ATOM 744 C C . TRP A 1 106 ? 3.150 -11.923 -15.907 1.00 95.00 106 TRP A C 1
ATOM 746 O O . TRP A 1 106 ? 3.717 -12.510 -16.828 1.00 95.00 106 TRP A O 1
ATOM 756 N N . LEU A 1 107 ? 2.550 -12.591 -14.915 1.00 95.19 107 LEU A N 1
ATOM 757 C CA . LEU A 1 107 ? 2.496 -14.058 -14.863 1.00 95.19 107 LEU A CA 1
ATOM 758 C C . LEU A 1 107 ? 1.644 -14.646 -15.995 1.00 95.19 107 LEU A C 1
ATOM 760 O O . LEU A 1 107 ? 2.044 -15.620 -16.627 1.00 95.19 107 LEU A O 1
ATOM 764 N N . LEU A 1 108 ? 0.491 -14.037 -16.287 1.00 96.62 108 LEU A N 1
ATOM 765 C CA . LEU A 1 108 ? -0.393 -14.465 -17.377 1.00 96.62 108 LEU A CA 1
ATOM 766 C C . LEU A 1 108 ? 0.247 -14.298 -18.762 1.00 96.62 108 LEU A C 1
ATOM 768 O O . LEU A 1 108 ? -0.094 -15.040 -19.678 1.00 96.62 108 LEU A O 1
ATOM 772 N N . ALA A 1 109 ? 1.204 -13.380 -18.908 1.00 96.69 109 ALA A N 1
ATOM 773 C CA . ALA A 1 109 ? 2.021 -13.238 -20.111 1.00 96.69 109 ALA A CA 1
ATOM 774 C C . ALA A 1 109 ? 3.082 -14.351 -20.274 1.00 96.69 109 ALA A C 1
ATOM 776 O O . ALA A 1 109 ? 3.859 -14.315 -21.225 1.00 96.69 109 ALA A O 1
ATOM 777 N N . GLY A 1 110 ? 3.121 -15.345 -19.376 1.00 95.12 110 GLY A N 1
ATOM 778 C CA . GLY A 1 110 ? 3.998 -16.517 -19.470 1.00 95.12 110 GLY A CA 1
ATOM 779 C C . GLY A 1 110 ? 5.373 -16.338 -18.828 1.00 95.12 110 GLY A C 1
ATOM 780 O O . GLY A 1 110 ? 6.258 -17.168 -19.034 1.00 95.12 110 GLY A O 1
ATOM 781 N N . ASN A 1 111 ? 5.577 -15.271 -18.053 1.00 95.25 111 ASN A N 1
ATOM 782 C CA . ASN A 1 111 ? 6.840 -15.056 -17.359 1.00 95.25 111 ASN A CA 1
ATOM 783 C C . ASN A 1 111 ? 7.004 -15.990 -16.144 1.00 95.25 111 ASN A C 1
ATOM 785 O O . ASN A 1 111 ? 6.030 -16.452 -15.548 1.00 95.25 111 ASN A O 1
ATOM 789 N N . SER A 1 112 ? 8.255 -16.243 -15.745 1.00 94.56 112 SER A N 1
ATOM 790 C CA . SER A 1 112 ? 8.596 -17.172 -14.661 1.00 94.56 112 SER A CA 1
ATOM 791 C C . SER A 1 112 ? 9.146 -16.467 -13.422 1.00 94.56 112 SER A C 1
ATOM 793 O O . SER A 1 112 ? 10.141 -15.741 -13.497 1.00 94.56 112 SER A O 1
ATOM 795 N N . VAL A 1 113 ? 8.564 -16.767 -12.254 1.00 93.50 113 VAL A N 1
ATOM 796 C CA . VAL A 1 113 ? 9.052 -16.289 -10.947 1.00 93.50 113 VAL A CA 1
ATOM 797 C C . VAL A 1 113 ? 10.483 -16.756 -10.676 1.00 93.50 113 VAL A C 1
ATOM 799 O O . VAL A 1 113 ? 11.278 -15.995 -10.132 1.00 93.50 113 VAL A O 1
ATOM 802 N N . THR A 1 114 ? 10.839 -17.985 -11.064 1.00 93.88 114 THR A N 1
ATOM 803 C CA . THR A 1 114 ? 12.194 -18.504 -10.825 1.00 93.88 114 THR A CA 1
ATOM 804 C C . THR A 1 114 ? 13.221 -17.726 -11.633 1.00 93.88 114 THR A C 1
ATOM 806 O O . THR A 1 114 ? 14.226 -17.294 -11.077 1.00 93.88 114 THR A O 1
ATOM 809 N N . THR A 1 115 ? 12.931 -17.462 -12.910 1.00 92.44 115 THR A N 1
ATOM 810 C CA . THR A 1 115 ? 13.786 -16.640 -13.770 1.00 92.44 115 THR A CA 1
ATOM 811 C C . THR A 1 115 ? 13.939 -15.242 -13.189 1.00 92.44 115 THR A C 1
ATOM 813 O O . THR A 1 115 ? 15.067 -14.798 -12.997 1.00 92.44 115 THR A O 1
ATOM 816 N N . PHE A 1 116 ? 12.829 -14.602 -12.806 1.00 93.25 116 PHE A N 1
ATOM 817 C CA . PHE A 1 116 ? 12.847 -13.288 -12.167 1.00 93.25 116 PHE A CA 1
ATOM 818 C C . PHE A 1 116 ? 13.774 -13.246 -10.949 1.00 93.25 1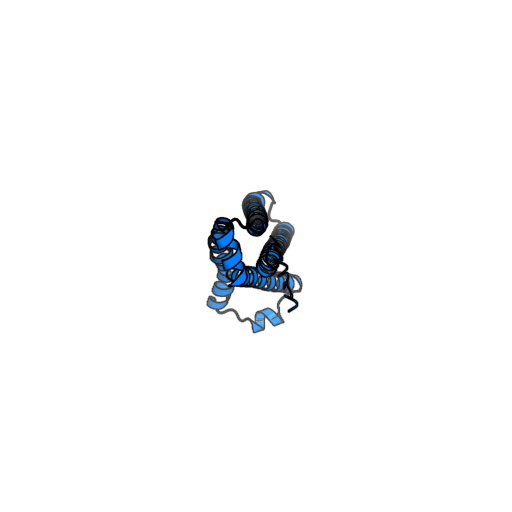16 PHE A C 1
ATOM 820 O O . PHE A 1 116 ? 14.630 -12.375 -10.870 1.00 93.25 116 PHE A O 1
ATOM 827 N N . LEU A 1 117 ? 13.670 -14.213 -10.032 1.00 92.94 117 LEU A N 1
ATOM 828 C CA . LEU A 1 117 ? 14.513 -14.246 -8.832 1.00 92.94 117 LEU A CA 1
ATOM 829 C C . LEU A 1 117 ? 16.001 -14.450 -9.143 1.00 92.94 117 LEU A C 1
ATOM 831 O O . LEU A 1 117 ? 16.844 -13.952 -8.406 1.00 92.94 117 LEU A O 1
ATOM 835 N N . THR A 1 118 ? 16.331 -15.167 -10.220 1.00 95.06 118 THR A N 1
ATOM 836 C CA . THR A 1 118 ? 17.729 -15.399 -10.619 1.00 95.06 118 THR A CA 1
ATOM 837 C C . THR A 1 118 ? 18.353 -14.244 -11.397 1.00 95.06 118 THR A C 1
ATOM 839 O O . THR A 1 118 ? 19.575 -14.141 -11.435 1.00 95.06 118 THR A O 1
ATOM 842 N N . THR A 1 119 ? 17.541 -13.389 -12.027 1.00 94.06 119 THR A N 1
ATOM 843 C CA . THR A 1 119 ? 18.022 -12.304 -12.898 1.00 94.06 119 THR A CA 1
ATOM 844 C C . THR A 1 119 ? 17.747 -10.905 -12.355 1.00 94.06 119 THR A C 1
ATOM 846 O O . THR A 1 119 ? 18.244 -9.938 -12.925 1.00 94.06 119 THR A O 1
ATOM 849 N N . ALA A 1 120 ? 16.929 -10.768 -11.308 1.00 93.69 120 ALA A N 1
ATOM 850 C CA . ALA A 1 120 ? 16.575 -9.474 -10.741 1.00 93.69 120 ALA A CA 1
ATOM 851 C C . ALA A 1 120 ? 17.794 -8.786 -10.117 1.00 93.69 120 ALA A C 1
ATOM 853 O O . ALA A 1 120 ? 18.537 -9.374 -9.330 1.00 93.69 120 ALA A O 1
ATOM 854 N N . ASP A 1 121 ? 17.958 -7.505 -10.435 1.00 93.62 121 ASP A N 1
ATOM 855 C CA . ASP A 1 121 ? 18.934 -6.656 -9.771 1.00 93.62 121 ASP A CA 1
ATOM 856 C C . ASP A 1 121 ? 18.442 -6.200 -8.383 1.00 93.62 121 ASP A C 1
ATOM 858 O O . ASP A 1 121 ? 17.291 -6.408 -7.979 1.00 93.62 121 ASP A O 1
ATOM 862 N N . ALA A 1 122 ? 19.335 -5.558 -7.625 1.00 92.56 122 ALA A N 1
ATOM 863 C CA . ALA A 1 122 ? 19.031 -5.088 -6.275 1.00 92.56 122 ALA A CA 1
ATOM 864 C C . ALA A 1 122 ? 17.846 -4.105 -6.242 1.00 92.56 122 ALA A C 1
ATOM 866 O O . ALA A 1 122 ? 17.056 -4.126 -5.296 1.00 92.56 122 ALA A O 1
ATOM 867 N N . MET A 1 123 ? 17.695 -3.266 -7.271 1.00 92.12 123 MET A N 1
ATOM 868 C CA . MET A 1 123 ? 16.601 -2.299 -7.369 1.00 92.12 123 MET A CA 1
ATOM 869 C C . MET A 1 123 ? 15.252 -3.005 -7.548 1.00 92.12 123 MET A C 1
ATOM 871 O O . MET A 1 123 ? 14.297 -2.737 -6.818 1.00 92.12 123 MET A O 1
ATOM 875 N N . THR A 1 124 ? 15.196 -3.963 -8.468 1.00 92.12 124 THR A N 1
ATOM 876 C CA . THR A 1 124 ? 14.021 -4.785 -8.766 1.00 92.12 124 THR A CA 1
ATOM 877 C C . THR A 1 124 ? 13.597 -5.610 -7.553 1.00 92.12 124 THR A C 1
ATOM 879 O O . THR A 1 124 ? 12.411 -5.656 -7.210 1.00 92.12 124 THR A O 1
ATOM 882 N N . LEU A 1 125 ? 14.557 -6.211 -6.843 1.00 93.94 125 LEU A N 1
ATOM 883 C CA . LEU A 1 125 ? 14.290 -6.925 -5.593 1.00 93.94 125 LEU A CA 1
ATOM 884 C C . LEU A 1 125 ? 13.763 -5.985 -4.505 1.00 93.94 125 LEU A C 1
ATOM 886 O O . LEU A 1 125 ? 12.780 -6.312 -3.844 1.00 93.94 125 LEU A O 1
ATOM 890 N N . THR A 1 126 ? 14.356 -4.799 -4.355 1.00 94.94 126 THR A N 1
ATOM 891 C CA . THR A 1 126 ? 13.917 -3.800 -3.367 1.00 94.94 126 THR A CA 1
ATOM 892 C C . THR A 1 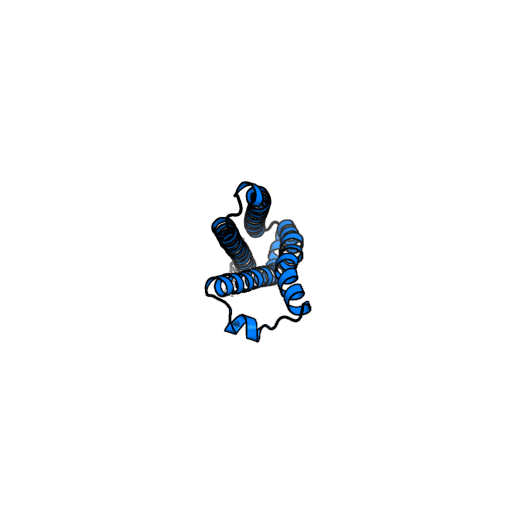126 ? 12.480 -3.348 -3.631 1.00 94.94 126 THR A C 1
ATOM 894 O O . THR A 1 126 ? 11.658 -3.333 -2.713 1.00 94.94 126 THR A O 1
ATOM 897 N N . PHE A 1 127 ? 12.141 -3.050 -4.888 1.00 93.44 127 PHE A N 1
ATOM 898 C CA . PHE A 1 127 ? 10.781 -2.688 -5.289 1.00 93.44 127 PHE A CA 1
ATOM 899 C C . PHE A 1 127 ? 9.782 -3.827 -5.025 1.00 93.44 127 PHE A C 1
ATOM 901 O O . PHE A 1 127 ? 8.684 -3.604 -4.513 1.00 93.44 127 PHE A O 1
ATOM 908 N N . THR A 1 128 ? 10.183 -5.069 -5.305 1.00 94.44 128 THR A N 1
ATOM 909 C CA . THR A 1 128 ? 9.352 -6.264 -5.085 1.00 94.44 128 THR A CA 1
ATOM 910 C C . THR A 1 128 ? 9.090 -6.518 -3.605 1.00 94.44 128 THR A C 1
ATOM 912 O O . THR A 1 128 ? 7.946 -6.736 -3.207 1.00 94.44 128 THR A O 1
ATOM 915 N N . VAL A 1 129 ? 10.129 -6.450 -2.771 1.00 95.62 129 VAL A N 1
ATOM 916 C CA . VAL A 1 129 ? 9.997 -6.595 -1.316 1.00 95.62 129 VAL A CA 1
ATOM 917 C C . VAL A 1 129 ? 9.123 -5.481 -0.748 1.00 95.62 129 VAL A C 1
ATOM 919 O O . VAL A 1 129 ? 8.245 -5.771 0.065 1.00 95.62 129 VAL A O 1
ATOM 922 N N . SER A 1 130 ? 9.294 -4.237 -1.215 1.00 96.75 130 SER A N 1
ATOM 923 C CA . SER A 1 130 ? 8.416 -3.131 -0.822 1.00 96.75 130 SER A CA 1
ATOM 924 C C . SER A 1 130 ? 6.953 -3.445 -1.122 1.00 96.75 130 SER A C 1
ATOM 926 O O . SER A 1 130 ? 6.136 -3.364 -0.208 1.00 96.75 130 SER A O 1
ATOM 928 N N . ARG A 1 131 ? 6.622 -3.913 -2.337 1.00 95.12 131 ARG A N 1
ATOM 929 C CA . ARG A 1 131 ? 5.237 -4.278 -2.694 1.00 95.12 131 ARG A CA 1
ATOM 930 C C . ARG A 1 131 ? 4.660 -5.360 -1.793 1.00 95.12 131 ARG A C 1
ATOM 932 O O . ARG A 1 131 ? 3.491 -5.282 -1.420 1.00 95.12 131 ARG A O 1
ATOM 939 N N . ILE A 1 132 ? 5.454 -6.372 -1.444 1.00 96.38 132 ILE A N 1
ATOM 940 C CA . ILE A 1 132 ? 5.014 -7.446 -0.543 1.00 96.38 132 ILE A CA 1
ATOM 941 C C . ILE A 1 132 ? 4.713 -6.876 0.845 1.00 96.38 132 ILE A C 1
ATOM 943 O O . ILE A 1 132 ? 3.660 -7.169 1.411 1.00 96.38 132 ILE A O 1
ATOM 947 N N . LEU A 1 133 ? 5.601 -6.033 1.381 1.00 97.56 133 LEU A N 1
ATOM 948 C CA . LEU A 1 133 ? 5.400 -5.374 2.673 1.00 97.56 133 LEU A CA 1
ATOM 949 C C . LEU A 1 133 ? 4.193 -4.431 2.649 1.00 97.56 133 LEU A C 1
ATOM 951 O O . LEU A 1 133 ? 3.398 -4.433 3.588 1.00 97.56 133 LEU A O 1
ATOM 955 N N . HIS A 1 134 ? 4.020 -3.678 1.565 1.00 97.75 134 HIS A N 1
ATOM 956 C CA . HIS A 1 134 ? 2.874 -2.808 1.334 1.00 97.75 134 HIS A CA 1
ATOM 957 C C . HIS A 1 134 ? 1.572 -3.619 1.371 1.00 97.75 134 HIS A C 1
ATOM 959 O O . HIS A 1 134 ? 0.672 -3.319 2.157 1.00 97.75 134 HIS A O 1
ATOM 965 N N . LEU A 1 135 ? 1.492 -4.700 0.591 1.00 97.44 135 LEU A N 1
ATOM 966 C CA . LEU A 1 135 ? 0.323 -5.574 0.547 1.00 97.44 135 LEU A CA 1
ATOM 967 C C . LEU A 1 135 ? 0.043 -6.221 1.911 1.00 97.44 135 LEU A C 1
ATOM 969 O O . LEU A 1 135 ? -1.097 -6.214 2.378 1.00 97.44 135 LEU A O 1
ATOM 973 N N . ALA A 1 136 ? 1.075 -6.735 2.581 1.00 98.12 136 ALA A N 1
ATOM 974 C CA . ALA A 1 136 ? 0.950 -7.322 3.912 1.00 98.12 136 ALA A CA 1
ATOM 975 C C . ALA A 1 136 ? 0.422 -6.303 4.934 1.00 98.12 136 ALA A C 1
ATOM 977 O O . ALA A 1 136 ? -0.445 -6.635 5.744 1.00 98.12 136 ALA A O 1
ATOM 978 N N . ALA A 1 137 ? 0.888 -5.054 4.864 1.00 98.19 137 ALA A N 1
ATOM 979 C CA . ALA A 1 137 ? 0.412 -3.980 5.722 1.00 98.19 137 ALA A CA 1
ATOM 980 C C . ALA A 1 137 ? -1.071 -3.667 5.471 1.00 98.19 137 ALA A C 1
ATOM 982 O O . ALA A 1 137 ? -1.843 -3.594 6.426 1.00 98.19 137 ALA A O 1
ATOM 983 N N . VAL A 1 138 ? -1.502 -3.568 4.209 1.00 97.69 138 VAL A N 1
ATOM 984 C CA . VAL A 1 138 ? -2.916 -3.345 3.855 1.00 97.69 138 VAL A CA 1
ATOM 985 C C . VAL A 1 138 ? -3.801 -4.483 4.369 1.00 97.69 138 VAL A C 1
ATOM 987 O O . VAL A 1 138 ? -4.793 -4.236 5.060 1.00 97.69 138 VAL A O 1
ATOM 990 N N . LEU A 1 139 ? -3.436 -5.739 4.101 1.00 97.50 139 LEU A N 1
ATOM 991 C CA . LEU A 1 139 ? -4.215 -6.904 4.534 1.00 97.50 139 LEU A CA 1
ATOM 992 C C . LEU A 1 139 ? -4.243 -7.046 6.064 1.00 97.50 139 LEU A C 1
ATOM 994 O O . LEU A 1 139 ? -5.292 -7.321 6.652 1.00 97.50 139 LEU A O 1
ATOM 998 N N . GLY A 1 140 ? -3.118 -6.801 6.736 1.00 98.00 140 GLY A N 1
ATOM 999 C CA . GLY A 1 140 ? -3.047 -6.782 8.195 1.00 98.00 140 GLY A CA 1
ATOM 1000 C C . GLY A 1 140 ? -3.909 -5.669 8.800 1.00 98.00 140 GLY A C 1
ATOM 1001 O O . GLY A 1 140 ? -4.653 -5.899 9.753 1.00 98.00 140 GLY A O 1
ATOM 1002 N N . ALA A 1 141 ? -3.888 -4.470 8.211 1.00 97.44 141 ALA A N 1
ATOM 1003 C CA . ALA A 1 141 ? -4.724 -3.363 8.659 1.00 97.44 141 ALA A CA 1
ATOM 1004 C C . ALA A 1 141 ? -6.213 -3.695 8.515 1.00 97.44 141 ALA A C 1
ATOM 1006 O O . ALA A 1 141 ? -6.994 -3.453 9.437 1.00 97.44 141 ALA A O 1
ATOM 1007 N N . MET A 1 142 ? -6.591 -4.307 7.390 1.00 97.00 142 MET A N 1
ATOM 1008 C CA . MET A 1 142 ? -7.949 -4.766 7.116 1.00 97.00 142 MET A CA 1
ATOM 1009 C C . MET A 1 142 ? -8.420 -5.797 8.141 1.00 97.00 142 MET A C 1
ATOM 1011 O O . MET A 1 142 ? -9.456 -5.602 8.776 1.00 97.00 142 MET A O 1
ATOM 1015 N N . THR A 1 143 ? -7.654 -6.862 8.371 1.00 97.19 143 THR A N 1
ATOM 1016 C CA . THR A 1 143 ? -8.043 -7.912 9.329 1.00 97.19 143 THR A CA 1
ATOM 1017 C C . THR A 1 143 ? -8.215 -7.359 10.747 1.00 97.19 143 THR A C 1
ATOM 1019 O O . THR A 1 143 ? -9.234 -7.608 11.396 1.00 97.19 143 THR A O 1
ATOM 1022 N N . LEU A 1 144 ? -7.283 -6.522 11.210 1.00 96.88 144 LEU A N 1
ATOM 1023 C CA . LEU A 1 144 ? -7.340 -5.915 12.541 1.00 96.88 144 LEU A CA 1
ATOM 1024 C C . LEU A 1 144 ? -8.484 -4.905 12.690 1.00 96.88 144 LEU A C 1
ATOM 1026 O O . LEU A 1 144 ? -9.157 -4.887 13.728 1.00 96.88 144 LEU A O 1
ATOM 1030 N N . MET A 1 145 ? -8.762 -4.111 11.650 1.00 95.44 145 MET A N 1
ATOM 1031 C CA . MET A 1 145 ? -9.868 -3.150 11.637 1.00 95.44 145 MET A CA 1
ATOM 1032 C C . MET A 1 145 ? -11.233 -3.797 11.830 1.00 95.44 145 MET A C 1
ATOM 1034 O O . MET A 1 145 ? -12.135 -3.123 12.326 1.00 95.44 145 MET A O 1
ATOM 1038 N N . PHE A 1 146 ? -11.409 -5.055 11.425 1.00 95.00 146 PHE A N 1
ATOM 1039 C CA . PHE A 1 146 ? -12.671 -5.795 11.530 1.00 95.00 146 PHE A CA 1
ATOM 1040 C C . PHE A 1 146 ? -12.664 -6.873 12.619 1.00 95.00 146 PHE A C 1
ATOM 1042 O O . PHE A 1 146 ? -13.626 -7.633 12.732 1.00 95.00 146 PHE A O 1
ATOM 1049 N N . SER A 1 147 ? -11.639 -6.889 13.475 1.00 95.38 147 SER A N 1
ATOM 1050 C CA . SER A 1 147 ? -11.583 -7.772 14.641 1.00 95.38 147 SER A CA 1
ATOM 1051 C C . SER A 1 147 ? -12.755 -7.536 15.617 1.00 95.38 147 SER A C 1
ATOM 1053 O O . SER A 1 147 ? -13.312 -6.431 15.678 1.00 95.38 147 SER A O 1
ATOM 1055 N N . PRO A 1 148 ? -13.147 -8.542 16.426 1.00 93.62 148 PRO A N 1
ATOM 1056 C CA . PRO A 1 148 ? -14.258 -8.410 17.373 1.00 93.62 148 PRO A CA 1
ATOM 1057 C C . PRO A 1 148 ? -14.116 -7.232 18.350 1.00 93.62 148 PRO A C 1
ATOM 1059 O O . PRO A 1 148 ? -15.089 -6.515 18.601 1.00 93.62 148 PRO A O 1
ATOM 1062 N N . SER A 1 149 ? -12.904 -6.986 18.856 1.00 91.56 149 SER A N 1
ATOM 1063 C CA . SER A 1 149 ? -12.605 -5.883 19.779 1.00 91.56 149 SER A CA 1
ATOM 1064 C C . SER A 1 149 ? -12.695 -4.514 19.097 1.00 91.56 149 SER A C 1
ATOM 1066 O O . SER A 1 149 ? -13.298 -3.593 19.654 1.00 91.56 149 SER A O 1
ATOM 1068 N N . ALA A 1 150 ? -12.191 -4.385 17.863 1.00 91.50 150 ALA A N 1
ATOM 1069 C CA . ALA A 1 150 ? -12.373 -3.180 17.059 1.00 91.50 150 ALA A CA 1
ATOM 1070 C C . ALA A 1 150 ? -13.866 -2.925 16.798 1.00 91.50 150 ALA A C 1
ATOM 1072 O O . ALA A 1 150 ? -14.365 -1.826 17.039 1.00 91.50 150 ALA A O 1
ATOM 1073 N N . ASN A 1 151 ? -14.618 -3.954 16.397 1.00 93.38 151 ASN A N 1
ATOM 1074 C CA . ASN A 1 151 ? -16.058 -3.850 16.161 1.00 93.38 151 ASN A CA 1
ATOM 1075 C C . ASN A 1 151 ? -16.820 -3.366 17.402 1.00 93.38 151 ASN A C 1
ATOM 1077 O O . ASN A 1 151 ? -17.684 -2.497 17.282 1.00 93.38 151 ASN A O 1
ATOM 1081 N N . ALA A 1 152 ? -16.484 -3.877 18.590 1.00 91.06 152 ALA A N 1
ATOM 1082 C CA . ALA A 1 152 ? -17.069 -3.415 19.845 1.00 91.06 152 ALA A CA 1
ATOM 1083 C C . ALA A 1 152 ? -16.762 -1.933 20.121 1.00 91.06 152 ALA A C 1
ATOM 1085 O O . ALA A 1 152 ? -17.656 -1.188 20.518 1.00 91.06 152 ALA A O 1
ATOM 1086 N N . TYR A 1 153 ? -15.534 -1.477 19.861 1.00 89.88 153 TYR A N 1
ATOM 1087 C CA . TYR A 1 153 ? -15.154 -0.070 20.017 1.00 89.88 153 TYR A CA 1
ATOM 1088 C C . TYR A 1 153 ? -15.952 0.867 19.107 1.00 89.88 153 TYR A C 1
ATOM 1090 O O . TYR A 1 153 ? -16.545 1.826 19.596 1.00 89.88 153 TYR A O 1
ATOM 1098 N N . PHE A 1 154 ? -16.043 0.563 17.811 1.00 90.50 154 PHE A N 1
ATOM 1099 C CA . PHE A 1 154 ? -16.767 1.417 16.865 1.00 90.50 154 PHE A CA 1
ATOM 1100 C C . PHE A 1 154 ? -18.288 1.394 17.062 1.00 90.50 154 PHE A C 1
ATOM 1102 O O . PHE A 1 154 ? -18.939 2.386 16.757 1.00 90.50 154 PHE A O 1
ATOM 1109 N N . ARG A 1 155 ? -18.866 0.299 17.580 1.00 89.12 155 ARG A N 1
ATOM 1110 C CA . ARG A 1 155 ? -20.294 0.258 17.944 1.00 89.12 155 ARG A CA 1
ATOM 1111 C C . ARG A 1 155 ? -20.620 1.148 19.141 1.00 89.12 155 ARG A C 1
ATOM 1113 O O . ARG A 1 155 ? -21.678 1.754 19.147 1.00 89.12 155 ARG A O 1
ATOM 1120 N N . ARG A 1 156 ? -19.721 1.246 20.126 1.00 85.81 156 ARG A N 1
ATOM 1121 C CA . ARG A 1 156 ? -19.908 2.111 21.307 1.00 85.81 156 ARG A CA 1
ATOM 1122 C C . ARG A 1 156 ? -19.780 3.608 21.002 1.00 85.81 156 ARG A C 1
ATOM 1124 O O . ARG A 1 156 ? -20.215 4.412 21.812 1.00 85.81 156 ARG A O 1
ATOM 1131 N N . LYS A 1 157 ? -19.144 3.969 19.882 1.00 79.69 157 LYS A N 1
ATOM 1132 C CA . LYS A 1 157 ? -18.931 5.359 19.438 1.00 79.69 157 LYS A CA 1
ATOM 1133 C C . LYS A 1 157 ? -19.814 5.782 18.253 1.00 79.69 157 LYS A C 1
ATOM 1135 O O . LYS A 1 157 ? -19.576 6.848 17.690 1.00 79.69 157 LYS A O 1
ATOM 1140 N N . ARG A 1 158 ? -20.752 4.929 17.831 1.00 67.56 158 ARG A N 1
ATOM 1141 C CA . ARG A 1 158 ? -21.798 5.288 16.862 1.00 67.56 158 ARG A CA 1
ATOM 1142 C C . ARG A 1 158 ? -22.878 6.099 17.555 1.00 67.56 158 ARG A C 1
ATOM 1144 O O . ARG A 1 158 ? -23.382 7.015 16.879 1.00 67.56 158 ARG A O 1
#